Protein AF-A0A6I8NAW3-F1 (afdb_monomer_lite)

Organism: Ornithorhynchus anatinus (NCBI:txid9258)

Structure (mmCIF, N/CA/C/O backbone):
data_AF-A0A6I8NAW3-F1
#
_entry.id   AF-A0A6I8NAW3-F1
#
loop_
_atom_site.group_PDB
_atom_site.id
_atom_site.type_symbol
_atom_site.label_atom_id
_atom_site.label_alt_id
_atom_site.label_comp_id
_atom_site.label_asym_id
_atom_site.label_entity_id
_atom_site.label_seq_id
_atom_site.pdbx_PDB_ins_code
_atom_site.Cartn_x
_atom_site.Cartn_y
_atom_site.Cartn_z
_atom_site.occupancy
_atom_site.B_iso_or_equiv
_atom_site.auth_seq_id
_atom_site.auth_comp_id
_atom_site.auth_asym_id
_atom_site.auth_atom_id
_atom_site.pdbx_PDB_model_num
ATOM 1 N N . LEU A 1 1 ? -7.081 -10.779 12.106 1.00 69.38 1 LEU A N 1
ATOM 2 C CA . LEU A 1 1 ? -7.169 -9.303 11.997 1.00 69.38 1 LEU A CA 1
ATOM 3 C C . LEU A 1 1 ? -8.604 -8.775 11.887 1.00 69.38 1 LEU A C 1
ATOM 5 O O . LEU A 1 1 ? -9.087 -8.255 12.884 1.00 69.38 1 LEU A O 1
ATOM 9 N N . ALA A 1 2 ? -9.324 -8.945 10.767 1.00 76.75 2 ALA A N 1
ATOM 10 C CA . ALA A 1 2 ? -10.699 -8.426 10.618 1.00 76.75 2 ALA A CA 1
ATOM 11 C C . ALA A 1 2 ? -11.662 -8.938 11.710 1.00 76.75 2 ALA A C 1
ATOM 13 O O . ALA A 1 2 ? -12.254 -8.146 12.433 1.00 76.75 2 ALA A O 1
ATOM 14 N N . ARG A 1 3 ? -11.722 -10.264 11.924 1.00 79.56 3 ARG A N 1
ATOM 15 C CA . ARG A 1 3 ? -12.571 -10.892 12.962 1.00 79.56 3 ARG A CA 1
ATOM 16 C C . ARG A 1 3 ? -12.229 -10.475 14.397 1.00 79.56 3 ARG A C 1
ATOM 18 O O . ARG A 1 3 ? -13.111 -10.423 15.235 1.00 79.56 3 ARG A O 1
ATOM 25 N N . GLN A 1 4 ? -10.957 -10.197 14.678 1.00 85.56 4 GLN A N 1
ATOM 26 C CA . GLN A 1 4 ? -10.485 -9.848 16.026 1.00 85.56 4 GLN A CA 1
ATOM 27 C C . GLN A 1 4 ? -10.660 -8.360 16.344 1.00 85.56 4 GLN A C 1
ATOM 29 O O . GLN A 1 4 ? -10.769 -7.996 17.505 1.00 85.56 4 GLN A O 1
ATOM 34 N N . THR A 1 5 ? -10.646 -7.499 15.324 1.00 83.56 5 THR A N 1
ATOM 35 C CA . THR A 1 5 ? -10.670 -6.036 15.500 1.00 83.56 5 THR A CA 1
ATOM 36 C C . THR A 1 5 ? -11.991 -5.397 15.079 1.00 83.56 5 THR A C 1
ATOM 38 O O . THR A 1 5 ? -12.188 -4.213 15.326 1.00 83.56 5 THR A O 1
ATOM 41 N N . GLY A 1 6 ? -12.867 -6.136 14.389 1.00 85.56 6 GLY A N 1
ATOM 42 C CA . GLY A 1 6 ? -14.076 -5.592 13.763 1.00 85.56 6 GLY A CA 1
ATOM 43 C C . GLY A 1 6 ? -13.793 -4.619 12.610 1.00 85.56 6 GLY A C 1
ATOM 44 O O . GLY A 1 6 ? -14.709 -3.962 12.125 1.00 85.56 6 GLY A O 1
ATOM 45 N N . ARG A 1 7 ? -12.533 -4.492 12.166 1.00 83.69 7 ARG A N 1
ATOM 46 C CA . ARG A 1 7 ? -12.121 -3.544 11.120 1.00 83.69 7 ARG A CA 1
ATOM 47 C C . ARG A 1 7 ? -12.252 -4.168 9.736 1.00 83.69 7 ARG A C 1
ATOM 49 O O . ARG A 1 7 ? -11.938 -5.344 9.542 1.00 83.69 7 ARG A O 1
ATOM 56 N N . LYS A 1 8 ? -12.621 -3.344 8.750 1.00 85.25 8 LYS A N 1
ATOM 57 C CA . LYS A 1 8 ? -12.514 -3.710 7.334 1.00 85.25 8 LYS A CA 1
ATOM 58 C C . LYS A 1 8 ? -11.034 -3.814 6.963 1.00 85.25 8 LYS A C 1
ATOM 60 O O . LYS A 1 8 ? -10.266 -2.881 7.212 1.00 85.25 8 LYS A O 1
ATOM 65 N N . VAL A 1 9 ? -10.662 -4.954 6.390 1.00 85.06 9 VAL A N 1
ATOM 66 C CA . VAL A 1 9 ? -9.310 -5.234 5.903 1.00 85.06 9 VAL A CA 1
ATOM 67 C C . VAL A 1 9 ? -9.369 -5.359 4.391 1.00 85.06 9 VAL A C 1
ATOM 69 O O . VAL A 1 9 ? -10.232 -6.062 3.874 1.00 85.06 9 VAL A O 1
ATOM 72 N N . LEU A 1 10 ? -8.474 -4.650 3.710 1.00 85.94 10 LEU A N 1
ATOM 73 C CA . LEU A 1 10 ? -8.323 -4.700 2.260 1.00 85.94 10 LEU A CA 1
ATOM 74 C C . LEU A 1 10 ? -6.910 -5.164 1.925 1.00 85.94 10 LEU A C 1
ATOM 76 O O . LEU A 1 10 ? -5.942 -4.621 2.463 1.00 85.94 10 LEU A O 1
ATOM 80 N N . THR A 1 11 ? -6.819 -6.153 1.048 1.00 87.62 11 THR A N 1
ATOM 81 C CA . THR A 1 11 ? -5.582 -6.582 0.397 1.00 87.62 11 THR A CA 1
ATOM 82 C C . THR A 1 11 ? -5.605 -6.095 -1.036 1.00 87.62 11 THR A C 1
ATOM 84 O O . THR A 1 11 ? -6.665 -6.068 -1.660 1.00 87.62 11 THR A O 1
ATOM 87 N N . VAL A 1 12 ? -4.448 -5.693 -1.548 1.00 84.19 12 VAL A N 1
ATOM 88 C CA . VAL A 1 12 ? -4.340 -5.205 -2.922 1.00 84.19 12 VAL A CA 1
ATOM 89 C C . VAL A 1 12 ? -3.135 -5.803 -3.604 1.00 84.19 12 VAL A C 1
ATOM 91 O O . VAL A 1 12 ? -2.099 -6.030 -2.971 1.00 84.19 12 VAL A O 1
ATOM 94 N N . ASP A 1 13 ? -3.274 -5.973 -4.907 1.00 88.44 13 ASP A N 1
ATOM 95 C CA . ASP A 1 13 ? -2.155 -6.254 -5.778 1.00 88.44 13 ASP A CA 1
ATOM 96 C C . ASP A 1 13 ? -1.428 -4.943 -6.079 1.00 88.44 13 ASP A C 1
ATOM 98 O O . ASP A 1 13 ? -2.028 -3.955 -6.506 1.00 88.44 13 ASP A O 1
ATOM 102 N N . ALA A 1 14 ? -0.125 -4.902 -5.819 1.00 88.12 14 ALA A N 1
ATOM 103 C CA . ALA A 1 14 ? 0.700 -3.776 -6.240 1.00 88.12 14 ALA A CA 1
ATOM 104 C C . ALA A 1 14 ? 0.853 -3.785 -7.768 1.00 88.12 14 ALA A C 1
ATOM 106 O O . ALA A 1 14 ? 0.735 -4.839 -8.390 1.00 88.12 14 ALA A O 1
ATOM 107 N N . ARG A 1 15 ? 1.191 -2.641 -8.379 1.00 90.31 15 ARG A N 1
ATOM 108 C CA . ARG A 1 15 ? 1.621 -2.613 -9.790 1.00 90.31 15 ARG A CA 1
ATOM 109 C C . ARG A 1 15 ? 2.628 -3.733 -10.080 1.00 90.31 15 ARG A C 1
ATOM 111 O O . ARG A 1 15 ? 3.463 -4.064 -9.227 1.00 90.31 15 ARG A O 1
ATOM 118 N N . ASN A 1 16 ? 2.567 -4.293 -11.283 1.00 89.19 16 ASN A N 1
ATOM 119 C CA . ASN A 1 16 ? 3.386 -5.434 -11.715 1.00 89.19 16 ASN A CA 1
ATOM 120 C C . ASN A 1 16 ? 3.203 -6.733 -10.896 1.00 89.19 16 ASN A C 1
ATOM 122 O O . ASN A 1 16 ? 4.060 -7.612 -10.972 1.00 89.19 16 ASN A O 1
ATOM 126 N N . HIS A 1 17 ? 2.133 -6.862 -10.106 1.00 87.69 17 HIS A N 1
ATOM 127 C CA . HIS A 1 17 ? 1.792 -8.076 -9.359 1.00 87.69 17 HIS A CA 1
ATOM 128 C C . HIS A 1 17 ? 0.311 -8.411 -9.556 1.00 87.69 17 HIS A C 1
ATOM 130 O O . HIS A 1 17 ? -0.509 -7.506 -9.680 1.00 87.69 17 HIS A O 1
ATOM 136 N N . GLY A 1 18 ? -0.023 -9.705 -9.518 1.00 87.69 18 GLY A N 1
ATOM 137 C CA . GLY A 1 18 ? -1.406 -10.185 -9.577 1.00 87.69 18 GLY A CA 1
ATOM 138 C C . GLY A 1 18 ? -2.172 -9.628 -10.775 1.00 87.69 18 GLY A C 1
ATOM 139 O O . GLY A 1 18 ? -1.672 -9.671 -11.896 1.00 87.69 18 GLY A O 1
ATOM 140 N N . GLU A 1 19 ? -3.358 -9.082 -10.515 1.00 88.00 19 GLU A N 1
ATOM 141 C CA . GLU A 1 19 ? -4.234 -8.507 -11.548 1.00 88.00 19 GLU A CA 1
ATOM 142 C C . GLU A 1 19 ? -4.043 -6.989 -11.731 1.00 88.00 19 GLU A C 1
ATOM 144 O O . GLU A 1 19 ? -4.760 -6.343 -12.501 1.00 88.00 19 GLU A O 1
ATOM 149 N N . SER A 1 20 ? -3.092 -6.387 -11.011 1.00 87.31 20 SER A N 1
ATOM 150 C CA . SER A 1 20 ? -2.800 -4.960 -11.128 1.00 87.31 20 SER A CA 1
ATOM 151 C C . SER A 1 20 ? -2.035 -4.638 -12.409 1.00 87.31 20 SER A C 1
ATOM 153 O O . SER A 1 20 ? -1.340 -5.467 -12.993 1.00 87.31 20 SER A O 1
ATOM 155 N N . THR A 1 21 ? -2.145 -3.387 -12.857 1.00 87.00 21 THR A N 1
ATOM 156 C CA . THR A 1 21 ? -1.534 -2.942 -14.112 1.00 87.00 21 THR A CA 1
ATOM 157 C C . THR A 1 21 ? -0.021 -3.155 -14.122 1.00 87.00 21 THR A C 1
ATOM 159 O O . THR A 1 21 ? 0.686 -2.956 -13.127 1.00 87.00 21 THR A O 1
ATOM 162 N N . HIS A 1 22 ? 0.480 -3.548 -15.291 1.00 90.00 22 HIS A N 1
ATOM 163 C CA . HIS A 1 22 ? 1.904 -3.703 -15.538 1.00 90.00 22 HIS A CA 1
ATOM 164 C C . HIS A 1 22 ? 2.474 -2.434 -16.174 1.00 90.00 22 HIS A C 1
ATOM 166 O O . HIS A 1 22 ? 1.873 -1.842 -17.070 1.00 90.00 22 HIS A O 1
ATOM 172 N N . SER A 1 23 ?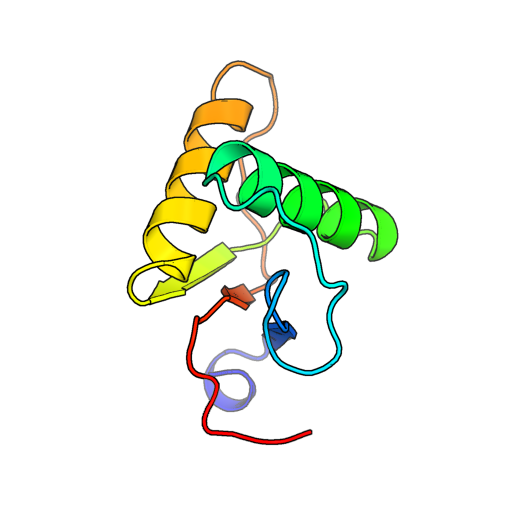 3.641 -2.010 -15.699 1.00 90.81 23 SER A N 1
ATOM 173 C CA . SER A 1 23 ? 4.345 -0.809 -16.141 1.00 90.81 23 SER A CA 1
ATOM 174 C C . SER A 1 23 ? 5.851 -1.019 -16.039 1.00 90.81 23 SER A C 1
ATOM 176 O O . SER A 1 23 ? 6.338 -1.646 -15.096 1.00 90.81 23 SER A O 1
ATOM 178 N N . SER A 1 24 ? 6.605 -0.440 -16.975 1.00 92.69 24 SER A N 1
ATOM 179 C CA . SER A 1 24 ? 8.068 -0.377 -16.892 1.00 92.69 24 SER A CA 1
ATOM 180 C C . SER A 1 24 ? 8.558 0.488 -15.725 1.00 92.69 24 SER A C 1
ATOM 182 O O . SER A 1 24 ? 9.715 0.383 -15.325 1.00 92.69 24 SER A O 1
ATOM 184 N N . GLU A 1 25 ? 7.701 1.350 -15.173 1.00 92.88 25 GLU A N 1
ATOM 185 C CA . GLU A 1 25 ? 8.026 2.187 -14.023 1.00 92.88 25 GLU A CA 1
ATOM 186 C C . GLU A 1 25 ? 7.750 1.457 -12.699 1.00 92.88 25 GLU A C 1
ATOM 188 O O . GLU A 1 25 ? 6.603 1.165 -12.339 1.00 92.88 25 GLU A O 1
ATOM 193 N N . MET A 1 26 ? 8.817 1.222 -11.934 1.00 87.56 26 MET A N 1
ATOM 194 C CA . MET A 1 26 ? 8.775 0.558 -10.630 1.00 87.56 26 MET A CA 1
ATOM 195 C C . MET A 1 26 ? 9.586 1.350 -9.592 1.00 87.56 26 MET A C 1
ATOM 197 O O . MET A 1 26 ? 10.669 0.944 -9.175 1.00 87.56 26 MET A O 1
ATOM 201 N N . SER A 1 27 ? 9.056 2.503 -9.184 1.00 93.06 27 SER A N 1
ATOM 202 C CA . SER A 1 27 ? 9.588 3.336 -8.095 1.00 93.06 27 SER A CA 1
ATOM 203 C C . SER A 1 27 ? 8.639 3.328 -6.890 1.00 93.06 27 SER A C 1
ATOM 205 O O . SER A 1 27 ? 7.445 3.039 -7.027 1.00 93.06 27 SER A O 1
ATOM 207 N N . TYR A 1 28 ? 9.145 3.629 -5.688 1.00 91.19 28 TYR A N 1
ATOM 208 C CA . TYR A 1 28 ? 8.291 3.695 -4.493 1.00 91.19 28 TYR A CA 1
ATOM 209 C C . TYR A 1 28 ? 7.316 4.870 -4.556 1.00 91.19 28 TYR A C 1
ATOM 211 O O . TYR A 1 28 ? 6.221 4.777 -4.009 1.00 91.19 28 TYR A O 1
ATOM 219 N N . GLU A 1 29 ? 7.695 5.941 -5.247 1.00 93.44 29 GLU A N 1
ATOM 220 C CA . GLU A 1 29 ? 6.882 7.123 -5.509 1.00 93.4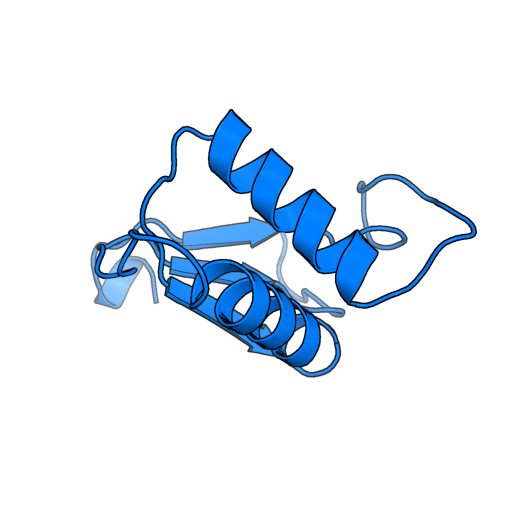4 29 GLU A CA 1
ATOM 221 C C . GLU A 1 29 ? 5.698 6.789 -6.414 1.00 93.44 29 GLU A C 1
ATOM 223 O O . GLU A 1 29 ? 4.575 7.224 -6.169 1.00 93.44 29 GLU A O 1
ATOM 228 N N . ALA A 1 30 ? 5.926 5.984 -7.448 1.00 92.56 30 ALA A N 1
ATOM 229 C CA . ALA A 1 30 ? 4.856 5.599 -8.346 1.00 92.56 30 ALA A CA 1
ATOM 230 C C . ALA A 1 30 ? 3.924 4.570 -7.672 1.00 92.56 30 ALA A C 1
ATOM 232 O O . ALA A 1 30 ? 2.702 4.699 -7.735 1.00 92.56 30 ALA A O 1
ATOM 233 N N . MET A 1 31 ? 4.472 3.619 -6.906 1.00 91.06 31 MET A N 1
ATOM 234 C CA . MET A 1 31 ? 3.658 2.717 -6.078 1.00 91.06 31 MET A CA 1
ATOM 235 C C . MET A 1 31 ? 2.852 3.459 -4.996 1.00 91.06 31 MET A C 1
ATOM 237 O O . MET A 1 31 ? 1.709 3.090 -4.719 1.00 91.06 31 MET A O 1
ATOM 241 N N . SER A 1 32 ? 3.410 4.509 -4.379 1.00 91.06 32 SER A N 1
ATOM 242 C CA . SER A 1 32 ? 2.680 5.325 -3.400 1.00 91.06 32 SER A CA 1
ATOM 243 C C . SER A 1 32 ? 1.580 6.157 -4.062 1.00 91.06 32 SER A C 1
ATOM 245 O O . SER A 1 32 ? 0.516 6.335 -3.462 1.00 91.06 32 SER A O 1
ATOM 247 N N . ALA A 1 33 ? 1.797 6.617 -5.298 1.00 92.06 33 ALA A N 1
ATOM 248 C 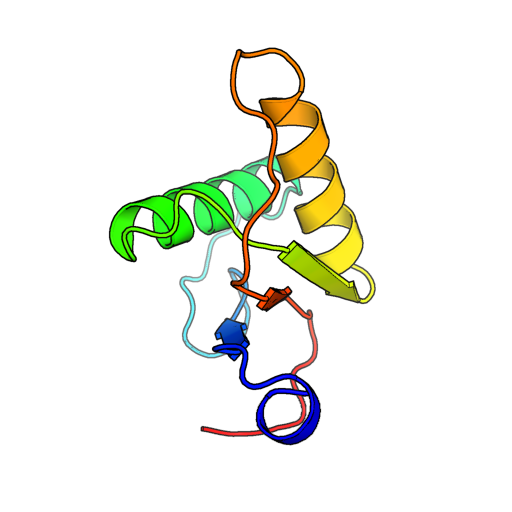CA . ALA A 1 33 ? 0.786 7.303 -6.095 1.00 92.06 33 ALA A CA 1
ATOM 249 C C . ALA A 1 33 ? -0.404 6.388 -6.429 1.00 92.06 33 ALA A C 1
ATOM 251 O O . ALA A 1 33 ? -1.547 6.802 -6.227 1.00 92.06 33 ALA A O 1
ATOM 252 N N . ASP A 1 34 ? -0.165 5.135 -6.834 1.00 92.56 34 ASP A N 1
ATOM 253 C CA . ASP A 1 34 ? -1.246 4.166 -7.084 1.00 92.56 34 ASP A CA 1
ATOM 254 C C . ASP A 1 34 ? -2.070 3.908 -5.827 1.00 92.56 34 ASP A C 1
ATOM 256 O O . ASP A 1 34 ? -3.301 3.929 -5.856 1.00 92.56 34 ASP A O 1
ATOM 260 N N . LEU A 1 35 ? -1.388 3.705 -4.696 1.00 89.88 35 LEU A N 1
ATOM 261 C CA . LEU A 1 35 ? -2.046 3.500 -3.413 1.00 89.88 35 LEU A CA 1
ATOM 262 C C . LEU A 1 35 ? -2.910 4.711 -3.040 1.00 89.88 35 LEU A C 1
ATOM 264 O O . LEU A 1 35 ? -4.042 4.559 -2.584 1.00 89.88 35 LEU A O 1
ATOM 268 N N . GLN A 1 36 ? -2.412 5.923 -3.273 1.00 90.12 36 GLN A N 1
ATOM 269 C CA . GLN A 1 36 ? -3.165 7.149 -3.028 1.00 90.12 36 GLN A CA 1
ATOM 270 C C . GLN A 1 36 ? -4.391 7.288 -3.940 1.00 90.12 36 GLN A C 1
ATOM 272 O O . GLN A 1 36 ? -5.465 7.673 -3.464 1.00 90.12 36 GLN A O 1
ATOM 277 N N . ALA A 1 37 ? -4.245 6.964 -5.226 1.00 90.56 37 ALA A N 1
ATOM 278 C CA . ALA A 1 37 ? -5.345 6.959 -6.182 1.00 90.56 37 ALA A CA 1
ATOM 279 C C . ALA A 1 37 ? -6.423 5.951 -5.762 1.00 90.56 37 ALA A C 1
ATOM 281 O O . ALA A 1 37 ? -7.600 6.306 -5.692 1.00 90.56 37 ALA A O 1
ATOM 282 N N . LEU A 1 38 ? -6.019 4.741 -5.373 1.00 90.00 38 LEU A N 1
ATOM 283 C CA . LEU A 1 38 ? -6.930 3.699 -4.916 1.00 90.00 38 LEU A CA 1
ATOM 284 C C . LEU A 1 38 ? -7.687 4.102 -3.645 1.00 90.00 38 LEU A C 1
ATOM 286 O O . LEU A 1 38 ? -8.906 3.957 -3.575 1.00 90.00 38 LEU A O 1
ATOM 290 N N . LEU A 1 39 ? -6.993 4.647 -2.641 1.00 87.88 39 LEU A N 1
ATOM 291 C CA . LEU A 1 39 ? -7.641 5.135 -1.419 1.00 87.88 39 LEU A CA 1
ATOM 292 C C . LEU A 1 39 ? -8.663 6.239 -1.721 1.00 87.88 39 LEU A C 1
ATOM 294 O O . LEU A 1 39 ? -9.722 6.278 -1.094 1.00 87.88 39 LEU A O 1
ATOM 298 N N . SER A 1 40 ? -8.367 7.103 -2.695 1.00 88.06 40 SER A N 1
ATOM 299 C CA . SER A 1 40 ? -9.275 8.170 -3.126 1.00 88.06 40 SER A CA 1
ATOM 300 C C . SER A 1 40 ? -10.505 7.601 -3.842 1.00 88.06 40 SER A C 1
ATOM 302 O O . SER A 1 40 ? -11.627 7.973 -3.507 1.00 88.06 40 SER A O 1
ATOM 304 N N . GLN A 1 41 ? -10.314 6.644 -4.756 1.00 90.50 41 GLN A N 1
ATOM 305 C CA . GLN A 1 41 ? -11.397 5.948 -5.4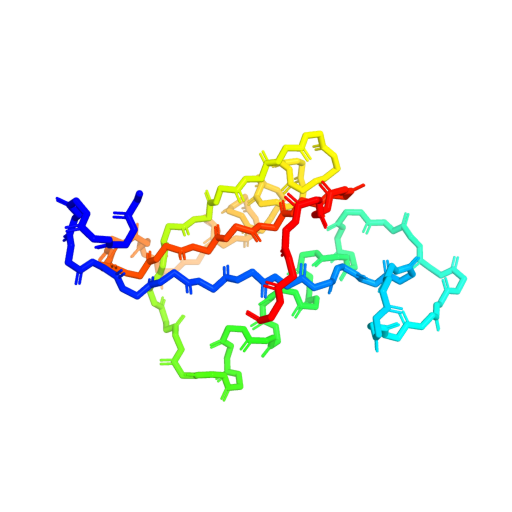68 1.00 90.50 41 GLN A CA 1
ATOM 306 C C . GLN A 1 41 ? -12.323 5.177 -4.522 1.00 90.50 41 GLN A C 1
ATOM 308 O O . GLN A 1 41 ? -13.538 5.177 -4.701 1.00 90.50 41 GLN A O 1
ATOM 313 N N . LEU A 1 42 ? -11.762 4.547 -3.488 1.00 88.00 42 LEU A N 1
ATOM 314 C CA . LEU A 1 42 ? -12.524 3.804 -2.483 1.00 88.00 42 LEU A CA 1
ATOM 315 C C . LEU A 1 42 ? -13.177 4.704 -1.421 1.00 88.00 42 LEU A C 1
ATOM 317 O O . LEU A 1 42 ? -13.862 4.189 -0.536 1.00 88.00 42 LEU A O 1
ATOM 321 N N . GLY A 1 43 ? -12.950 6.022 -1.462 1.00 87.88 43 GLY A N 1
ATOM 322 C CA . GLY A 1 43 ? -13.462 6.949 -0.454 1.00 87.88 43 GLY A CA 1
ATOM 323 C C . GLY A 1 43 ? -12.910 6.660 0.945 1.00 87.88 43 GLY A C 1
ATOM 324 O O . GLY A 1 43 ? -13.641 6.743 1.933 1.00 87.88 43 GLY A O 1
ATOM 325 N N . LEU A 1 44 ? -11.629 6.288 1.043 1.00 85.50 44 LEU A N 1
ATOM 326 C CA . LEU A 1 44 ? 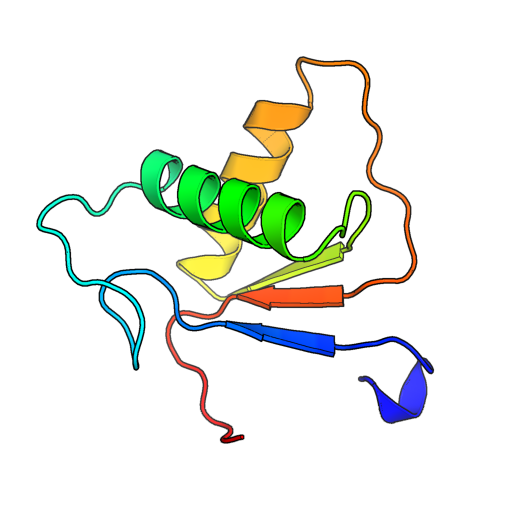-10.938 5.931 2.285 1.00 85.50 44 LEU A CA 1
ATOM 327 C C . LEU A 1 44 ? -9.946 7.029 2.702 1.00 85.50 44 LEU A C 1
ATOM 329 O O . LEU A 1 44 ? -8.732 6.819 2.649 1.00 85.50 44 LEU A O 1
ATOM 333 N N . PRO A 1 45 ? -10.424 8.191 3.187 1.00 75.31 45 PRO A N 1
ATOM 334 C CA . PRO A 1 45 ? -9.548 9.295 3.579 1.00 75.31 45 PRO A CA 1
ATOM 335 C C . PRO A 1 45 ? -8.685 8.957 4.802 1.00 75.31 45 PRO A C 1
ATOM 337 O O . PRO A 1 45 ? -7.697 9.636 5.068 1.00 75.31 45 PRO A O 1
ATOM 340 N N . ARG A 1 46 ? -9.052 7.920 5.571 1.00 78.81 46 ARG A N 1
ATOM 341 C CA . ARG A 1 46 ? -8.314 7.474 6.755 1.00 78.81 46 ARG A CA 1
ATOM 342 C C . ARG A 1 46 ? -8.214 5.955 6.802 1.00 78.81 46 ARG A C 1
ATOM 344 O O . ARG A 1 46 ? -9.223 5.257 6.910 1.00 78.81 46 ARG A O 1
ATOM 351 N N . CYS A 1 47 ? -6.986 5.455 6.792 1.00 83.06 47 CYS A N 1
ATOM 352 C CA . CYS A 1 47 ? -6.665 4.053 7.003 1.00 83.06 47 CYS A CA 1
ATOM 353 C C . CYS A 1 47 ? -5.301 3.915 7.691 1.00 83.06 47 CYS A C 1
ATOM 355 O O . CYS A 1 47 ? -4.509 4.850 7.740 1.00 83.06 47 CYS A O 1
ATOM 357 N N . VAL A 1 48 ? -5.057 2.738 8.244 1.00 86.12 48 VAL A N 1
ATOM 358 C CA . VAL A 1 48 ? -3.753 2.244 8.661 1.00 86.12 48 VAL A CA 1
ATOM 359 C C . VAL A 1 48 ? -3.198 1.486 7.469 1.00 86.12 48 VAL A C 1
ATOM 361 O O . VAL A 1 48 ? -3.911 0.677 6.885 1.00 86.12 48 VAL A O 1
ATOM 364 N N . LEU A 1 49 ? -1.948 1.734 7.112 1.00 86.06 49 LEU A N 1
ATOM 365 C CA . LEU A 1 49 ? -1.247 0.973 6.087 1.00 86.06 49 LEU A CA 1
ATOM 366 C C . LEU A 1 49 ? -0.306 -0.002 6.786 1.00 86.06 49 LEU A C 1
ATOM 368 O O . LEU A 1 49 ? 0.465 0.389 7.659 1.00 86.06 49 LEU A O 1
ATOM 372 N N . ILE A 1 50 ? -0.365 -1.266 6.403 1.00 85.56 50 ILE A N 1
ATOM 373 C CA . ILE A 1 50 ? 0.590 -2.295 6.786 1.00 85.56 50 ILE A CA 1
ATOM 374 C C . ILE A 1 50 ? 1.165 -2.846 5.492 1.00 85.56 50 ILE A C 1
ATOM 376 O O . ILE A 1 50 ? 0.430 -3.204 4.572 1.00 85.56 50 ILE A O 1
ATOM 380 N N . GLY A 1 51 ? 2.485 -2.943 5.426 1.00 85.12 51 GLY A N 1
ATOM 381 C CA . GLY A 1 51 ? 3.132 -3.591 4.304 1.00 85.12 51 GLY A CA 1
ATOM 382 C C . GLY A 1 51 ? 4.411 -4.302 4.695 1.00 85.12 51 GLY A C 1
ATOM 383 O O . GLY A 1 51 ? 5.107 -3.898 5.623 1.00 85.12 51 GLY A O 1
ATOM 384 N N . HIS A 1 52 ? 4.706 -5.378 3.971 1.00 85.56 52 HIS A N 1
ATOM 385 C CA . HIS A 1 52 ? 5.918 -6.173 4.135 1.00 85.56 52 HIS A CA 1
ATOM 386 C C . HIS A 1 52 ? 6.888 -5.891 2.986 1.00 85.56 52 HIS A C 1
ATOM 388 O O . HIS A 1 52 ? 6.468 -5.789 1.832 1.00 85.56 52 HIS A O 1
ATOM 394 N N . SER A 1 53 ? 8.185 -5.783 3.289 1.00 89.25 53 SER A N 1
ATOM 395 C CA . SER A 1 53 ? 9.249 -5.537 2.306 1.00 89.25 53 SER A CA 1
ATOM 396 C C . SER A 1 53 ? 8.931 -4.343 1.382 1.00 89.25 53 SER A C 1
ATOM 398 O O . SER A 1 53 ? 8.834 -3.210 1.861 1.00 89.25 53 SER A O 1
ATOM 400 N N . MET A 1 54 ? 8.715 -4.575 0.083 1.00 91.00 54 MET A N 1
ATOM 401 C CA . MET A 1 54 ? 8.334 -3.554 -0.901 1.00 91.00 54 MET A CA 1
ATOM 402 C C . MET A 1 54 ? 7.084 -2.770 -0.478 1.00 91.00 54 MET A C 1
ATOM 404 O O . MET A 1 54 ? 7.046 -1.545 -0.605 1.00 91.00 54 MET A O 1
ATOM 408 N N . GLY A 1 55 ? 6.086 -3.455 0.085 1.00 86.69 55 GLY A N 1
ATOM 409 C CA . GLY A 1 55 ? 4.858 -2.823 0.560 1.00 86.69 55 GLY A CA 1
ATOM 410 C C . GLY A 1 55 ? 5.081 -1.917 1.771 1.00 86.69 55 GLY A C 1
ATOM 411 O O . GLY A 1 55 ? 4.448 -0.871 1.884 1.00 86.69 55 GLY A O 1
ATOM 412 N N . GLY A 1 56 ? 6.034 -2.265 2.643 1.00 87.44 56 GLY A N 1
ATOM 413 C CA . GLY A 1 56 ? 6.403 -1.436 3.794 1.00 87.44 56 GLY A CA 1
ATOM 414 C C . GLY A 1 56 ? 7.075 -0.132 3.365 1.00 87.44 56 GLY A C 1
ATOM 415 O O . GLY A 1 56 ? 6.700 0.942 3.833 1.00 87.44 56 GLY A O 1
ATOM 416 N N . LYS A 1 57 ? 8.007 -0.209 2.406 1.00 90.19 57 LYS A N 1
ATOM 417 C CA . LYS A 1 57 ? 8.655 0.977 1.819 1.00 90.19 57 LYS A CA 1
ATOM 418 C C . LYS A 1 57 ? 7.644 1.871 1.104 1.00 90.19 57 LYS A C 1
ATOM 420 O O . LYS A 1 57 ? 7.633 3.069 1.340 1.00 90.19 57 LYS A O 1
ATOM 425 N N . THR A 1 58 ? 6.739 1.280 0.326 1.00 91.12 58 THR A N 1
ATOM 426 C CA . THR A 1 58 ? 5.651 2.006 -0.351 1.00 91.12 58 THR A CA 1
ATOM 427 C C . THR A 1 58 ? 4.747 2.744 0.643 1.00 91.12 58 THR A C 1
ATOM 429 O O . THR A 1 58 ? 4.462 3.928 0.463 1.00 91.12 58 THR A O 1
ATOM 432 N N . ALA A 1 59 ? 4.330 2.071 1.723 1.00 88.94 59 ALA A N 1
ATOM 433 C CA . ALA A 1 59 ? 3.514 2.681 2.772 1.00 88.94 59 ALA A CA 1
ATOM 434 C C . ALA A 1 59 ? 4.248 3.835 3.475 1.00 88.94 59 ALA A C 1
ATOM 436 O O . ALA A 1 59 ? 3.650 4.882 3.731 1.00 88.94 59 ALA A O 1
ATOM 437 N N . MET A 1 60 ? 5.546 3.670 3.747 1.00 90.44 60 MET A N 1
ATOM 438 C CA . MET A 1 60 ? 6.370 4.715 4.354 1.00 90.44 60 MET A CA 1
ATOM 439 C C . MET A 1 60 ? 6.546 5.920 3.421 1.00 90.44 60 MET A C 1
ATOM 441 O O . MET A 1 60 ? 6.376 7.053 3.867 1.00 90.44 60 MET A O 1
ATOM 445 N N . THR A 1 61 ? 6.804 5.694 2.129 1.00 91.19 61 THR A N 1
ATOM 446 C CA . THR A 1 61 ? 6.883 6.760 1.118 1.00 91.19 61 THR A CA 1
ATOM 447 C C . THR A 1 61 ? 5.586 7.563 1.059 1.00 91.19 61 THR A C 1
ATOM 449 O O . THR A 1 61 ? 5.630 8.791 1.115 1.00 91.19 61 THR A O 1
ATOM 452 N N . LEU A 1 62 ? 4.426 6.895 1.035 1.00 89.25 62 LEU A N 1
ATOM 453 C CA . LEU A 1 62 ? 3.127 7.576 1.052 1.00 89.25 62 LEU A CA 1
ATOM 454 C C . LEU A 1 62 ? 2.938 8.432 2.315 1.00 89.25 62 LEU A C 1
ATOM 456 O O . LEU A 1 62 ? 2.483 9.573 2.227 1.00 89.25 62 LEU A O 1
ATOM 460 N N . ALA A 1 63 ? 3.295 7.896 3.486 1.00 88.12 63 ALA A N 1
ATOM 461 C CA . ALA A 1 63 ? 3.179 8.617 4.751 1.00 88.12 63 ALA A CA 1
ATOM 462 C C . ALA A 1 63 ? 4.058 9.878 4.773 1.00 88.12 63 ALA A C 1
ATOM 464 O O . ALA A 1 63 ? 3.585 10.949 5.155 1.00 88.12 63 ALA A O 1
ATOM 465 N N . LEU A 1 64 ? 5.306 9.775 4.304 1.00 87.56 64 LEU A N 1
ATOM 466 C CA . LEU A 1 64 ? 6.236 10.904 4.223 1.00 87.56 64 LEU A CA 1
ATOM 467 C C . LEU A 1 64 ? 5.763 11.972 3.227 1.00 87.56 64 LEU A C 1
ATOM 469 O O . LEU A 1 64 ? 5.811 13.156 3.547 1.00 87.56 64 LEU A O 1
ATOM 473 N N . GLN A 1 65 ? 5.233 11.574 2.066 1.00 86.00 65 GLN A N 1
ATOM 474 C CA . GLN A 1 65 ? 4.678 12.503 1.069 1.00 86.00 65 GLN A CA 1
ATOM 475 C C . GLN A 1 65 ? 3.456 13.2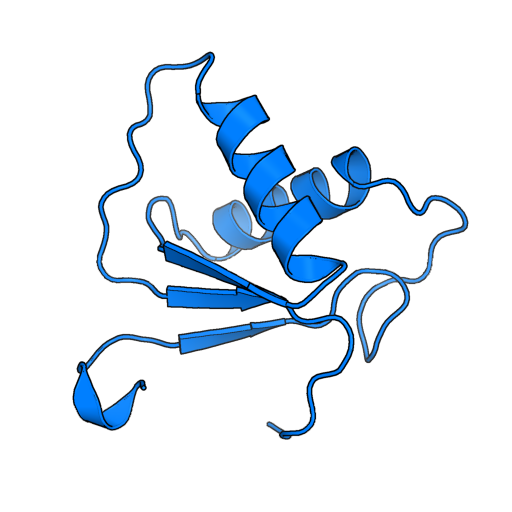80 1.588 1.00 86.00 65 GLN A C 1
ATOM 477 O O . GLN A 1 65 ? 3.191 14.395 1.142 1.00 86.00 65 GLN A O 1
ATOM 482 N N . LYS A 1 66 ? 2.692 12.704 2.524 1.00 72.69 66 LYS A N 1
ATOM 483 C CA . LYS A 1 66 ? 1.502 13.338 3.113 1.00 72.69 66 LYS A CA 1
ATOM 484 C C . LYS A 1 66 ? 1.790 14.139 4.377 1.00 72.69 66 LYS A C 1
ATOM 486 O O . LYS A 1 66 ? 1.010 15.030 4.697 1.00 72.69 66 LYS A O 1
ATOM 491 N N . ALA A 1 67 ? 2.906 13.875 5.058 1.00 58.94 67 ALA A N 1
ATOM 492 C CA . ALA A 1 67 ? 3.317 14.613 6.253 1.00 58.94 67 ALA A CA 1
ATOM 493 C C . ALA A 1 67 ? 3.560 16.114 5.986 1.00 58.94 67 ALA A C 1
ATOM 495 O O . ALA A 1 67 ? 3.512 16.916 6.913 1.00 58.94 67 ALA A O 1
ATOM 496 N N . SER A 1 68 ? 3.774 16.505 4.726 1.00 51.44 68 SER A N 1
ATOM 497 C CA . SER A 1 68 ? 3.986 17.895 4.302 1.00 51.44 68 SER A CA 1
ATOM 498 C C . SER A 1 68 ? 2.694 18.698 4.047 1.00 51.44 68 SER A C 1
ATOM 500 O O . SER A 1 68 ? 2.783 19.843 3.612 1.00 51.44 68 SER A O 1
ATOM 502 N N . GLY A 1 69 ? 1.499 18.141 4.307 1.00 53.28 69 GLY A N 1
ATOM 503 C CA . GLY A 1 69 ? 0.206 18.835 4.176 1.00 53.28 69 GLY A CA 1
ATOM 504 C C . GLY A 1 69 ? -0.751 18.572 5.356 1.00 53.28 69 GLY A C 1
ATOM 505 O O . GLY A 1 69 ? -0.543 17.628 6.118 1.00 53.28 69 GLY A O 1
ATOM 506 N N . PRO A 1 70 ? -1.809 19.388 5.549 1.00 41.41 70 PRO A N 1
ATOM 507 C CA . PRO A 1 70 ? -2.743 19.216 6.661 1.00 41.41 70 PRO A CA 1
ATOM 508 C C . PRO A 1 70 ? -3.608 17.963 6.445 1.00 41.41 70 PRO A C 1
ATOM 510 O O . PRO A 1 70 ? -4.573 17.980 5.686 1.00 41.41 70 PRO A O 1
ATOM 513 N N . GLY A 1 71 ? -3.258 16.852 7.098 1.00 48.47 71 GLY A N 1
ATOM 514 C CA . GLY A 1 71 ? -4.016 15.602 6.995 1.00 48.47 71 GLY A CA 1
ATOM 515 C C . GLY A 1 71 ? -3.434 14.474 7.842 1.00 48.47 71 GLY A C 1
ATOM 516 O O . GLY A 1 71 ? -2.723 13.608 7.345 1.00 48.47 71 GLY A O 1
ATOM 517 N N . THR A 1 72 ? -3.729 14.477 9.140 1.00 48.84 72 THR A N 1
ATOM 518 C CA . THR A 1 72 ? -3.300 13.438 10.085 1.00 48.84 72 THR A CA 1
ATOM 519 C C . THR A 1 72 ? -4.103 12.146 9.864 1.00 48.84 72 THR A C 1
ATOM 521 O O . THR A 1 72 ? -5.331 12.140 9.967 1.00 48.84 72 THR A O 1
ATOM 524 N N . TYR A 1 73 ? -3.434 11.023 9.587 1.00 49.69 73 TYR A N 1
ATOM 525 C CA . TYR A 1 73 ? -4.085 9.715 9.456 1.00 49.69 73 TYR A CA 1
ATOM 526 C C . TYR A 1 73 ? -4.365 9.096 10.833 1.00 49.69 73 TYR A C 1
ATOM 528 O O . TYR A 1 73 ? -3.500 8.468 11.437 1.00 49.69 73 TYR A O 1
ATOM 536 N N . SER A 1 74 ? -5.598 9.222 11.325 1.00 43.03 74 SER A N 1
ATOM 537 C CA . SER A 1 74 ? -6.109 8.409 12.437 1.00 43.03 74 SER A CA 1
ATOM 538 C C . SER A 1 74 ? -7.523 7.918 12.115 1.00 43.03 74 SER A C 1
ATOM 540 O O . SER A 1 74 ? -8.510 8.644 12.220 1.00 43.03 74 SER A O 1
ATOM 542 N N . GLY A 1 75 ? -7.646 6.676 11.637 1.00 44.03 75 GLY A N 1
ATOM 543 C CA . GLY A 1 75 ? -8.942 6.082 11.290 1.00 44.03 75 GLY A CA 1
ATOM 544 C C . GLY A 1 75 ? -8.974 4.551 11.361 1.00 44.03 75 GLY A C 1
ATOM 545 O O . GLY A 1 75 ? -7.924 3.907 11.453 1.00 44.03 75 GLY A O 1
ATOM 546 N N . PRO A 1 76 ? -10.181 3.951 11.351 1.00 41.66 76 PRO A N 1
ATOM 547 C CA . PRO A 1 76 ? -10.406 2.541 11.666 1.00 41.66 76 PRO A CA 1
ATOM 548 C C . PRO A 1 76 ? -10.189 1.565 10.494 1.00 41.66 76 PRO A C 1
ATOM 550 O O . PRO A 1 76 ? -10.338 0.360 10.671 1.00 41.66 76 PRO A O 1
ATOM 553 N N . THR A 1 77 ? -9.803 2.025 9.307 1.00 50.09 77 THR A N 1
ATOM 554 C CA . THR A 1 77 ? -9.551 1.120 8.170 1.00 50.09 77 THR A CA 1
ATOM 555 C C . THR A 1 77 ? -8.133 0.578 8.239 1.00 50.09 77 THR A C 1
ATOM 557 O O . THR A 1 77 ? -7.254 1.277 8.730 1.00 50.09 77 THR A O 1
ATOM 560 N N . LEU A 1 78 ? -7.888 -0.664 7.830 1.00 51.44 78 LEU A N 1
ATOM 561 C CA . LEU A 1 78 ? -6.547 -1.243 7.796 1.00 51.44 78 LEU A CA 1
ATOM 562 C C . LEU A 1 78 ? -6.283 -1.883 6.431 1.00 51.44 78 LEU A C 1
ATOM 564 O O . LEU A 1 78 ? -7.059 -2.709 5.964 1.00 51.44 78 LEU A O 1
ATOM 568 N N . PHE A 1 79 ? -5.201 -1.470 5.795 1.00 58.09 79 PHE A N 1
ATOM 569 C CA . PHE A 1 79 ? -4.816 -1.818 4.442 1.00 58.09 79 PHE A CA 1
ATOM 570 C C . PHE A 1 79 ? -3.541 -2.650 4.486 1.00 58.09 79 PHE A C 1
ATOM 572 O O . PHE A 1 79 ? -2.574 -2.244 5.124 1.00 58.09 79 PHE A O 1
ATOM 579 N N . LEU A 1 80 ? -3.541 -3.803 3.829 1.00 54.28 80 LEU A N 1
ATOM 580 C CA . LEU A 1 80 ? -2.389 -4.691 3.739 1.00 54.28 80 LEU A CA 1
ATOM 581 C C . LEU A 1 80 ? -1.879 -4.682 2.296 1.00 54.28 80 LEU A C 1
ATOM 583 O O . LEU A 1 80 ? -2.468 -5.316 1.426 1.00 54.28 80 LEU A O 1
ATOM 587 N N . GLY A 1 81 ? -0.794 -3.951 2.043 1.00 49.59 81 GLY A N 1
ATOM 588 C CA . GLY A 1 81 ? -0.076 -3.986 0.768 1.00 49.59 81 GLY A CA 1
ATOM 589 C C . GLY A 1 81 ? 1.183 -4.834 0.913 1.00 49.59 81 GLY A C 1
ATOM 590 O O . GLY A 1 81 ? 2.110 -4.440 1.618 1.00 49.59 81 GLY A O 1
ATOM 591 N N . GLY A 1 82 ? 1.240 -6.006 0.286 1.00 47.44 82 GLY A N 1
ATOM 592 C CA . GLY A 1 82 ? 2.397 -6.903 0.345 1.00 47.44 82 GLY A CA 1
ATOM 593 C C . GLY A 1 82 ? 2.787 -7.399 -1.042 1.00 47.44 82 GLY A C 1
ATOM 594 O O . GLY A 1 82 ? 1.928 -7.735 -1.842 1.00 47.44 82 GLY A O 1
ATOM 595 N N . SER A 1 83 ? 4.089 -7.489 -1.317 1.00 47.44 83 SER A N 1
ATOM 596 C CA . SER A 1 83 ? 4.648 -8.036 -2.565 1.00 47.44 83 SER A CA 1
ATOM 597 C C . SER A 1 83 ? 4.724 -9.569 -2.577 1.00 47.44 83 SER A C 1
ATOM 599 O O . SER A 1 83 ? 5.647 -10.125 -3.151 1.00 47.44 83 SER A O 1
ATOM 601 N N . ASN A 1 84 ? 3.823 -10.243 -1.858 1.00 45.00 84 ASN A N 1
ATOM 602 C CA . ASN A 1 84 ? 3.607 -11.693 -1.889 1.00 45.00 84 ASN A CA 1
ATOM 603 C C . ASN A 1 84 ? 2.384 -12.006 -1.021 1.00 45.00 84 ASN A C 1
ATOM 605 O O . ASN A 1 84 ? 2.500 -12.431 0.132 1.00 45.00 84 ASN A O 1
ATOM 609 N N . SER A 1 85 ? 1.197 -11.745 -1.558 1.00 40.62 85 SER A N 1
ATOM 610 C CA . SER A 1 85 ? -0.056 -12.132 -0.919 1.00 40.62 85 SER A CA 1
ATOM 611 C C . SER A 1 85 ? -0.309 -13.618 -1.173 1.00 40.62 85 SER A C 1
ATOM 613 O O . SER A 1 85 ? -1.056 -13.997 -2.066 1.00 40.62 85 SER A O 1
ATOM 615 N N . GLN A 1 86 ? 0.289 -14.489 -0.361 1.00 35.31 86 GLN A N 1
ATOM 616 C CA . GLN A 1 86 ? -0.373 -15.755 -0.046 1.00 35.31 86 GLN A CA 1
ATOM 617 C C . GLN A 1 86 ? -1.542 -15.411 0.883 1.00 35.31 86 GLN A C 1
ATOM 619 O O . GLN A 1 86 ? -1.361 -15.315 2.093 1.00 35.31 86 GLN A O 1
ATOM 624 N N . PHE A 1 87 ? -2.691 -15.075 0.300 1.00 31.27 87 PHE A N 1
ATOM 625 C CA . PHE A 1 87 ? -4.000 -15.669 0.588 1.00 31.27 87 PHE A CA 1
ATOM 626 C C . PHE A 1 87 ? -5.084 -14.960 -0.240 1.00 31.27 87 PHE A C 1
ATOM 628 O O . PHE A 1 87 ? -5.141 -13.737 -0.319 1.00 31.27 87 PHE A O 1
ATOM 635 N N . ILE A 1 88 ? -5.898 -15.800 -0.876 1.00 31.69 88 ILE A N 1
ATOM 636 C CA . ILE A 1 88 ? -6.811 -15.549 -1.995 1.00 31.69 88 ILE A CA 1
ATOM 637 C C . ILE A 1 88 ? -8.173 -14.998 -1.521 1.00 31.69 88 ILE A C 1
ATOM 639 O O . ILE A 1 88 ? -8.686 -15.464 -0.499 1.00 31.69 88 ILE A O 1
ATOM 643 N N . ARG A 1 89 ? -8.780 -14.171 -2.392 1.00 34.34 89 ARG A N 1
ATOM 644 C CA . ARG A 1 89 ? -10.181 -13.691 -2.511 1.00 34.34 89 ARG A CA 1
ATOM 645 C C . ARG A 1 89 ? -10.462 -12.269 -2.045 1.00 34.34 89 ARG A C 1
ATOM 647 O O . ARG A 1 89 ? -10.493 -12.032 -0.820 1.00 34.34 89 ARG A O 1
#

InterPro domains:
  IPR000073 Alpha/beta hydrolase fold-1 [PF00561] (5-66)
  IPR029058 Alpha/Beta hydrolase fold [G3DSA:3.40.50.1820] (1-83)
  IPR029058 Alpha/Beta hydrolase fold [SSF53474] (4-67)

Sequence (89 aa):
LARQTGRKVLTVDARNHGESTHSSEMSYEAMSADLQALLSQLGLPRCVLIGHSMGGKTAMTLALQKASGPGTYSGPTLFLGGSNSQFIR

Foldseek 3Di:
DCVVQVADEDEDAFEPGDPHHHDPDDDLVVSLVVVVVVCVVVVNLAEAEDEDDSSNSSSVNNVVVPVVDPRDHDDRHYYYYYPDDPDDD

Radius of gyration: 12.85 Å; chains: 1; bounding box: 24×35×33 Å

pLDDT: mean 76.61, std 18.91, range [31.27, 93.44]

Secondary structure (DSSP, 8-state):
-HHHH---EEEE--TTSTTSPP-S---HHHHHHHHHHHHHHTT-SSEEEEEETHHHHHHHHHHHHHTTSS-----SEEEEEESS--S--